Protein AF-A0A968P5Q3-F1 (afdb_monomer)

Radius of gyration: 12.75 Å; Cα contacts (8 Å, |Δi|>4): 109; chains: 1; bounding box: 28×23×38 Å

Foldseek 3Di:
DADQDFDDDLPQQACVVVVDDGDVVSSVQLVLLVVLLRVLVNLVDAADPPLQASSHDDPHSVSSVRHHSHHDPVSVVSRD

Mean predicted aligned error: 2.73 Å

Solvent-accessible surface area (backbone atoms only — not comparable to full-atom values): 4637 Å² total; per-residue (Å²): 95,69,40,96,68,72,88,82,76,65,77,78,52,43,40,52,84,75,79,40,73,84,45,73,64,61,33,49,54,43,45,50,25,51,51,52,28,41,50,38,19,37,57,53,41,65,75,38,92,49,64,52,18,24,40,30,79,59,91,49,66,65,50,51,68,66,23,39,80,43,66,41,74,76,52,49,77,57,54,126

pLDDT: mean 95.68, std 6.38, range [56.25, 98.75]

Nearest PDB structures (foldseek):
  3lmc-assembly1_A  TM=9.652E-01  e=1.039E-06  Methanocorpusculum labreanum Z
  2x7m-assembly1_A  TM=9.676E-01  e=1.713E-06  Methanopyrus kandleri AV19
  3zvs-assembly3_C  TM=9.591E-01  e=1.265E-05  Archaeoglobus fulgidus
  1mmp-assembly1_A  TM=6.512E-01  e=7.547E-01  Homo sapiens

Structure (mmCIF, N/CA/C/O backbone):
data_AF-A0A968P5Q3-F1
#
_entry.id   AF-A0A968P5Q3-F1
#
loop_
_atom_site.group_PDB
_atom_site.id
_atom_site.type_symbol
_atom_site.label_atom_id
_atom_site.label_alt_id
_atom_site.label_comp_id
_atom_site.label_asym_id
_atom_site.label_entity_id
_atom_site.label_seq_id
_atom_site.pdbx_PDB_ins_code
_atom_site.Cartn_x
_atom_site.Cartn_y
_atom_site.Cartn_z
_atom_site.occupancy
_atom_site.B_iso_or_equiv
_atom_site.auth_seq_id
_atom_site.auth_comp_id
_atom_site.auth_asym_id
_atom_site.auth_atom_id
_atom_site.pdbx_PDB_model_num
ATOM 1 N N . MET A 1 1 ? -13.306 -2.530 6.254 1.00 56.25 1 MET A N 1
ATOM 2 C CA . MET A 1 1 ? -14.419 -3.353 6.791 1.00 56.25 1 MET A CA 1
ATOM 3 C C . MET A 1 1 ? -13.808 -4.333 7.778 1.00 56.25 1 MET A C 1
ATOM 5 O O . MET A 1 1 ? -12.812 -4.926 7.397 1.00 56.25 1 MET A O 1
ATOM 9 N N . PRO A 1 2 ? -14.334 -4.499 9.001 1.00 75.56 2 PRO A N 1
ATOM 10 C CA . PRO A 1 2 ? -13.757 -5.441 9.958 1.00 75.56 2 PRO A CA 1
ATOM 11 C C . PRO A 1 2 ? -14.022 -6.890 9.525 1.00 75.56 2 PRO A C 1
ATOM 13 O O . PRO A 1 2 ? -15.128 -7.229 9.100 1.00 75.56 2 PRO A O 1
ATOM 16 N N . GLY A 1 3 ? -13.014 -7.751 9.644 1.00 85.62 3 GLY A N 1
ATOM 17 C CA . GLY A 1 3 ? -13.080 -9.152 9.232 1.00 85.62 3 GLY A CA 1
ATOM 18 C C . GLY A 1 3 ? -11.966 -9.977 9.870 1.00 85.62 3 GLY A C 1
ATOM 19 O O . GLY A 1 3 ? -10.959 -9.434 10.297 1.00 85.62 3 GLY A O 1
ATOM 20 N N . ARG A 1 4 ? -12.144 -11.299 9.961 1.00 91.62 4 ARG A N 1
ATOM 21 C CA . ARG A 1 4 ? -11.160 -12.206 10.594 1.00 91.62 4 ARG A CA 1
ATOM 22 C C . ARG A 1 4 ? -10.020 -12.641 9.670 1.00 91.62 4 ARG A C 1
ATOM 24 O O . ARG A 1 4 ? -9.110 -13.328 10.115 1.00 91.62 4 ARG A O 1
ATOM 31 N N . ALA A 1 5 ? -10.114 -12.311 8.390 1.00 95.12 5 ALA A N 1
ATOM 32 C CA . ALA A 1 5 ? -9.156 -12.703 7.374 1.00 95.12 5 ALA A CA 1
ATOM 33 C C . ALA A 1 5 ? -9.148 -11.655 6.263 1.00 95.12 5 ALA A C 1
ATOM 35 O O . ALA A 1 5 ? -10.163 -10.995 6.028 1.00 95.12 5 ALA A O 1
ATOM 36 N N . ALA A 1 6 ? -8.021 -11.570 5.570 1.00 95.81 6 ALA A N 1
ATOM 37 C CA . ALA A 1 6 ? -7.874 -10.829 4.333 1.00 95.81 6 ALA A CA 1
ATOM 38 C C . ALA A 1 6 ? -7.047 -11.651 3.337 1.00 95.81 6 ALA A C 1
ATOM 40 O O . ALA A 1 6 ? -6.410 -12.642 3.709 1.00 95.81 6 ALA A O 1
ATOM 41 N N . VAL A 1 7 ? -7.102 -11.271 2.064 1.00 96.38 7 VAL A N 1
ATOM 42 C CA . VAL A 1 7 ? -6.409 -11.951 0.966 1.00 96.38 7 VAL A CA 1
ATOM 43 C C . VAL A 1 7 ? -5.734 -10.889 0.115 1.00 96.38 7 VAL A C 1
ATOM 45 O O . VAL A 1 7 ? -6.398 -9.966 -0.342 1.00 96.38 7 VAL A O 1
ATOM 48 N N . ALA A 1 8 ? -4.441 -11.064 -0.144 1.00 96.06 8 ALA A N 1
ATOM 49 C CA . ALA A 1 8 ? -3.678 -10.229 -1.063 1.00 96.06 8 ALA A CA 1
ATOM 50 C C . ALA A 1 8 ? -3.168 -11.069 -2.242 1.00 96.06 8 ALA A C 1
ATOM 52 O O . ALA A 1 8 ? -2.916 -12.270 -2.108 1.00 96.06 8 ALA A O 1
ATOM 53 N N . SER A 1 9 ? -3.001 -10.437 -3.404 1.00 96.81 9 SER A N 1
ATOM 54 C CA . SER A 1 9 ? -2.393 -11.054 -4.584 1.00 96.81 9 SER A CA 1
ATOM 55 C C . SER A 1 9 ? -1.145 -10.286 -4.984 1.00 96.81 9 SER A C 1
ATOM 57 O O . SER A 1 9 ? -1.205 -9.086 -5.228 1.00 96.81 9 SER A O 1
ATOM 59 N N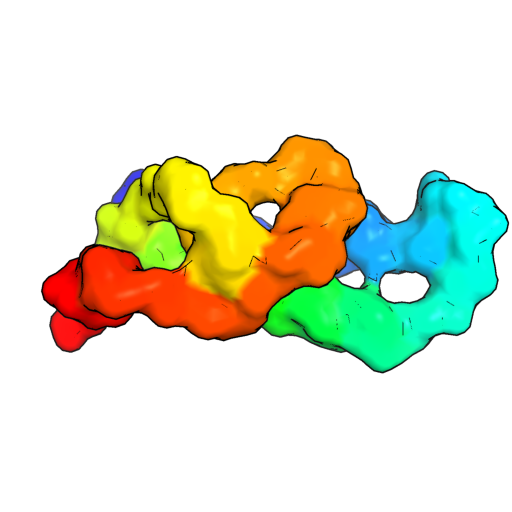 . ILE A 1 10 ? -0.029 -10.997 -5.133 1.00 97.31 10 ILE A N 1
ATOM 60 C CA . ILE A 1 10 ? 1.228 -10.393 -5.587 1.00 97.31 10 ILE A CA 1
ATOM 61 C C . ILE A 1 10 ? 1.304 -10.233 -7.107 1.00 97.31 10 ILE A C 1
ATOM 63 O O . ILE A 1 10 ? 2.204 -9.567 -7.599 1.00 97.31 10 ILE A O 1
ATOM 67 N N . HIS A 1 11 ? 0.368 -10.816 -7.867 1.00 97.75 11 HIS A N 1
ATOM 68 C CA . HIS A 1 11 ? 0.461 -10.872 -9.328 1.00 97.75 11 HIS A CA 1
ATOM 69 C C . HIS A 1 11 ? 0.658 -9.483 -9.947 1.00 97.75 11 HIS A C 1
ATOM 71 O O . HIS A 1 11 ? 1.550 -9.310 -10.765 1.00 97.75 11 HIS A O 1
ATOM 77 N N . ARG A 1 12 ? -0.116 -8.483 -9.502 1.00 97.19 12 ARG A N 1
ATOM 78 C CA . ARG A 1 12 ? -0.056 -7.101 -10.014 1.00 97.19 12 ARG A CA 1
ATOM 79 C C . ARG A 1 12 ? 1.060 -6.244 -9.413 1.00 97.19 12 ARG A C 1
ATOM 81 O O . ARG A 1 12 ? 1.186 -5.086 -9.797 1.00 97.19 12 ARG A O 1
ATOM 88 N N . LEU A 1 13 ? 1.855 -6.793 -8.497 1.00 98.12 13 LEU A N 1
ATOM 89 C CA . LEU A 1 13 ? 2.982 -6.097 -7.870 1.00 98.12 13 LEU A CA 1
ATOM 90 C C . LEU A 1 13 ? 4.290 -6.292 -8.653 1.00 98.12 13 LEU A C 1
ATOM 92 O O . LEU A 1 13 ? 5.263 -5.576 -8.418 1.00 98.12 13 LEU A O 1
ATOM 96 N N . HIS A 1 14 ? 4.303 -7.239 -9.595 1.00 98.00 14 HIS A N 1
ATOM 97 C CA . HIS A 1 14 ? 5.423 -7.508 -10.490 1.00 98.00 14 HIS A CA 1
ATOM 98 C C . HIS A 1 14 ? 5.655 -6.347 -11.459 1.00 98.00 14 HIS A C 1
ATOM 100 O O . HIS A 1 14 ? 4.792 -6.021 -12.276 1.00 98.00 14 HIS A O 1
ATOM 106 N N . SER A 1 15 ? 6.850 -5.759 -11.395 1.00 97.88 15 SER A N 1
ATOM 107 C CA . SER A 1 15 ? 7.313 -4.690 -12.289 1.00 97.88 15 SER A CA 1
ATOM 108 C C . SER A 1 15 ? 7.259 -5.093 -13.767 1.00 97.88 15 SER A C 1
ATOM 110 O O . SER A 1 15 ? 6.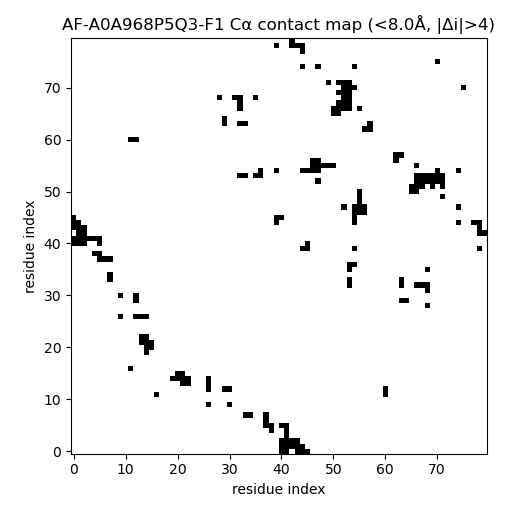994 -4.259 -14.635 1.00 97.88 15 SER A O 1
ATOM 112 N N . GLU A 1 16 ? 7.413 -6.384 -14.058 1.00 97.62 16 GLU A N 1
ATOM 113 C CA . GLU A 1 16 ? 7.371 -6.945 -15.409 1.00 97.62 16 GLU A CA 1
ATOM 114 C C . GLU A 1 16 ? 6.031 -6.707 -16.117 1.00 97.62 16 GLU A C 1
ATOM 116 O O . GLU A 1 16 ? 6.000 -6.544 -17.337 1.00 97.62 16 GLU A O 1
ATOM 121 N N . LEU A 1 17 ? 4.922 -6.621 -15.370 1.00 97.19 17 LEU A N 1
ATOM 122 C CA . LEU A 1 17 ? 3.601 -6.320 -15.937 1.00 97.19 17 LEU A CA 1
ATOM 123 C C . LEU A 1 17 ? 3.472 -4.879 -16.444 1.00 97.19 17 LEU A C 1
ATOM 125 O O . LEU A 1 17 ? 2.544 -4.574 -17.191 1.00 97.19 17 LEU A O 1
ATOM 129 N N . TYR A 1 18 ? 4.417 -4.018 -16.071 1.00 95.56 18 TYR A N 1
ATOM 130 C CA . TYR A 1 18 ? 4.471 -2.606 -16.438 1.00 95.56 18 TYR A CA 1
ATOM 131 C C . TYR A 1 18 ? 5.660 -2.303 -17.365 1.00 95.56 18 TYR A C 1
ATOM 133 O O . TYR A 1 18 ? 6.020 -1.146 -17.566 1.00 95.56 18 TYR A O 1
ATOM 141 N N . GLY A 1 19 ? 6.279 -3.338 -17.952 1.00 96.88 19 GLY A N 1
ATOM 142 C CA . GLY A 1 19 ? 7.388 -3.196 -18.903 1.00 96.88 19 GLY A CA 1
ATOM 143 C C . GLY A 1 19 ? 8.742 -2.878 -18.263 1.00 96.88 19 GLY A C 1
ATOM 144 O O . GLY A 1 19 ? 9.682 -2.522 -18.975 1.00 96.88 19 GLY A O 1
ATOM 145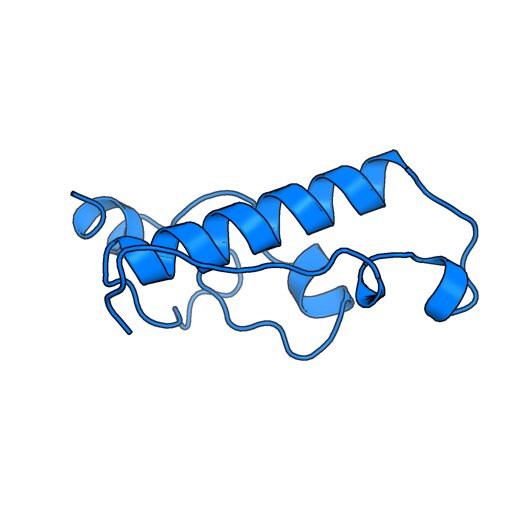 N N . LEU A 1 20 ? 8.854 -3.009 -16.941 1.00 97.19 20 LEU A N 1
ATOM 146 C CA . LEU A 1 20 ? 10.094 -2.816 -16.196 1.00 97.19 20 LEU A CA 1
ATOM 147 C C . LEU A 1 20 ? 10.786 -4.165 -15.923 1.00 97.19 20 LEU A C 1
ATOM 149 O O . LEU A 1 20 ? 10.130 -5.207 -15.927 1.00 97.19 20 LEU A O 1
ATOM 153 N N . PRO A 1 21 ? 12.109 -4.182 -15.681 1.00 98.12 21 PRO A N 1
ATOM 154 C CA . PRO A 1 21 ? 12.803 -5.394 -15.259 1.00 98.12 21 PRO A CA 1
ATOM 155 C C . PRO A 1 21 ? 12.239 -5.957 -13.950 1.00 98.12 21 PRO A C 1
ATOM 157 O O . PRO A 1 21 ? 11.720 -5.217 -13.113 1.00 98.12 21 PRO A O 1
ATOM 160 N N . ALA A 1 22 ? 12.395 -7.267 -13.764 1.00 97.75 22 ALA A N 1
ATOM 161 C CA . ALA A 1 22 ? 12.083 -7.918 -12.501 1.00 97.75 22 ALA A CA 1
ATOM 162 C C . ALA A 1 22 ? 12.910 -7.301 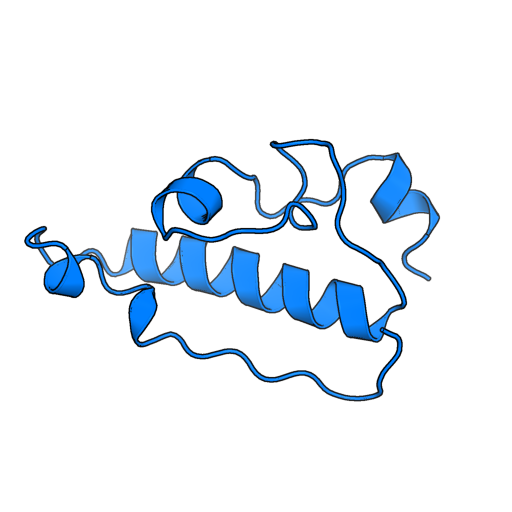-11.366 1.00 97.75 22 ALA A C 1
ATOM 164 O O . ALA A 1 22 ? 14.135 -7.203 -11.465 1.00 97.75 22 ALA A O 1
ATOM 165 N N . ASP A 1 23 ? 12.234 -6.939 -10.280 1.00 98.19 23 ASP A N 1
ATOM 166 C CA . ASP A 1 23 ? 12.860 -6.410 -9.073 1.00 98.19 23 ASP A CA 1
ATOM 167 C C . ASP A 1 23 ? 12.279 -7.134 -7.848 1.00 98.19 23 ASP A C 1
ATOM 169 O O . ASP A 1 23 ? 11.206 -6.774 -7.355 1.00 98.19 23 ASP A O 1
ATOM 173 N N . PRO A 1 24 ? 12.947 -8.201 -7.371 1.00 97.94 24 PRO A N 1
ATOM 174 C CA . PRO A 1 24 ? 12.480 -8.971 -6.224 1.00 97.94 24 PRO A CA 1
ATOM 175 C C . PRO A 1 24 ? 12.432 -8.167 -4.920 1.00 97.94 24 PRO A C 1
ATOM 177 O O . PRO A 1 24 ? 11.651 -8.514 -4.035 1.00 97.94 24 PRO A O 1
ATOM 180 N N . VAL A 1 25 ? 13.258 -7.122 -4.789 1.00 98.38 25 VAL A N 1
ATOM 181 C CA . VAL A 1 25 ? 13.276 -6.267 -3.595 1.00 98.38 25 VAL A CA 1
ATOM 182 C C . VAL A 1 25 ? 12.023 -5.404 -3.594 1.00 98.38 25 VAL A C 1
ATOM 184 O O . VAL A 1 25 ? 11.244 -5.469 -2.645 1.00 98.38 25 VAL A O 1
ATOM 187 N N . LEU A 1 26 ? 11.761 -4.706 -4.700 1.00 98.25 26 LEU A N 1
ATOM 188 C CA . LEU A 1 26 ? 10.566 -3.876 -4.850 1.00 98.25 26 LEU A CA 1
ATOM 189 C C . LEU A 1 26 ? 9.270 -4.700 -4.776 1.00 98.25 26 LEU A C 1
ATOM 191 O O . LEU A 1 26 ? 8.281 -4.263 -4.190 1.00 98.25 26 LEU A O 1
ATOM 195 N N . LEU A 1 27 ? 9.269 -5.923 -5.317 1.00 98.56 27 LEU A N 1
ATOM 196 C CA . LEU A 1 27 ? 8.152 -6.859 -5.158 1.00 98.56 27 LEU A CA 1
ATOM 197 C C . LEU A 1 27 ? 7.883 -7.173 -3.679 1.00 98.56 27 LEU A C 1
ATOM 199 O O . LEU A 1 27 ? 6.724 -7.197 -3.262 1.00 98.56 27 LEU A O 1
ATOM 203 N N . GLY A 1 28 ? 8.939 -7.408 -2.896 1.00 98.62 28 GLY A N 1
ATOM 204 C CA . GLY A 1 28 ? 8.849 -7.639 -1.455 1.00 98.62 28 GLY A CA 1
ATOM 205 C C . GLY A 1 28 ? 8.288 -6.431 -0.707 1.00 98.62 28 GLY A C 1
ATOM 206 O O . GLY A 1 28 ? 7.358 -6.588 0.079 1.00 98.62 28 GLY A O 1
ATOM 207 N N . GLU A 1 29 ? 8.783 -5.231 -1.011 1.00 98.62 29 GLU A N 1
ATOM 208 C CA . GLU A 1 29 ? 8.310 -3.975 -0.411 1.00 98.62 29 GLU A CA 1
ATOM 209 C C . GLU A 1 29 ? 6.830 -3.714 -0.717 1.00 98.62 29 GLU A C 1
ATOM 211 O O . GLU A 1 29 ? 6.047 -3.388 0.176 1.00 98.62 29 GLU A O 1
ATOM 216 N N .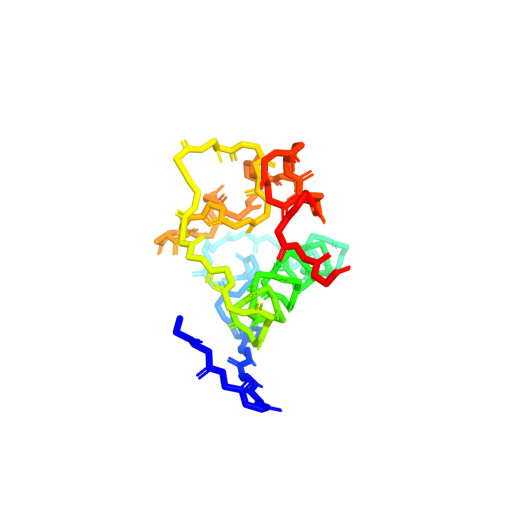 ARG A 1 30 ? 6.408 -3.903 -1.972 1.00 98.62 30 ARG A N 1
ATOM 217 C CA . ARG A 1 30 ? 4.997 -3.777 -2.368 1.00 98.62 30 ARG A CA 1
ATOM 218 C C . ARG A 1 30 ? 4.125 -4.808 -1.658 1.00 98.62 30 ARG A C 1
ATOM 220 O O . ARG A 1 30 ? 3.048 -4.468 -1.175 1.00 98.62 30 ARG A O 1
ATOM 227 N N . ALA A 1 31 ? 4.587 -6.057 -1.581 1.00 98.56 31 ALA A N 1
ATOM 228 C CA . ALA A 1 31 ? 3.855 -7.122 -0.905 1.00 98.56 31 ALA A CA 1
ATOM 229 C C . ALA A 1 31 ? 3.702 -6.833 0.593 1.00 98.56 31 ALA A C 1
ATOM 231 O O . ALA A 1 31 ? 2.610 -7.002 1.125 1.00 98.56 31 ALA A O 1
ATOM 232 N N . GLU A 1 32 ? 4.753 -6.356 1.262 1.00 98.69 32 GLU A N 1
ATOM 233 C CA . GLU A 1 32 ? 4.697 -5.938 2.665 1.00 98.69 32 GLU A CA 1
ATOM 234 C C . GLU A 1 32 ? 3.633 -4.856 2.881 1.00 98.69 32 GLU A C 1
ATOM 236 O O . GLU A 1 32 ? 2.757 -5.018 3.733 1.00 98.69 32 GLU A O 1
ATOM 241 N N . LYS A 1 33 ? 3.652 -3.790 2.072 1.00 98.75 33 LYS A N 1
ATOM 242 C CA . LYS A 1 33 ? 2.693 -2.680 2.183 1.00 98.75 33 LYS A CA 1
ATOM 243 C C . LYS A 1 33 ? 1.246 -3.148 2.006 1.00 98.75 33 LYS A C 1
ATOM 245 O O . LYS A 1 33 ? 0.397 -2.798 2.823 1.00 98.75 33 LYS A O 1
ATOM 250 N N . GLU A 1 34 ? 0.959 -3.963 0.993 1.00 98.50 34 GLU A N 1
ATOM 251 C CA . GLU A 1 34 ? -0.401 -4.468 0.753 1.00 98.50 34 GLU A CA 1
ATOM 252 C C . GLU A 1 34 ? -0.848 -5.476 1.820 1.00 98.50 34 GLU A C 1
ATOM 254 O O . GLU A 1 34 ? -1.992 -5.438 2.268 1.00 98.50 34 GLU A O 1
ATOM 259 N N . LEU A 1 35 ? 0.046 -6.346 2.302 1.00 98.06 35 LEU A N 1
ATOM 260 C CA . LEU A 1 35 ? -0.275 -7.271 3.394 1.00 98.06 35 LEU A CA 1
ATOM 261 C C . LEU A 1 35 ? -0.604 -6.516 4.687 1.00 98.06 35 LEU A C 1
ATOM 263 O O . LEU A 1 35 ? -1.577 -6.857 5.360 1.00 98.06 35 LEU A O 1
ATOM 267 N N . ILE A 1 36 ? 0.167 -5.481 5.029 1.00 97.81 36 ILE A N 1
ATOM 268 C CA . ILE A 1 36 ? -0.106 -4.633 6.196 1.00 97.81 36 ILE A CA 1
ATOM 269 C C . ILE A 1 36 ? -1.411 -3.845 6.005 1.00 97.81 36 ILE A C 1
ATOM 271 O O . ILE A 1 36 ? -2.190 -3.746 6.953 1.00 97.81 36 ILE A O 1
ATOM 275 N N . HIS A 1 37 ? -1.686 -3.326 4.802 1.00 98.00 37 HIS A N 1
ATOM 276 C CA . HIS A 1 37 ? -2.939 -2.633 4.470 1.00 98.00 37 HIS A CA 1
ATOM 277 C C . HIS A 1 37 ? -4.162 -3.522 4.730 1.00 98.00 37 HIS A C 1
ATOM 279 O O . HIS A 1 37 ? -5.077 -3.164 5.479 1.00 98.00 37 HIS A O 1
ATOM 285 N N . GLU A 1 38 ? -4.140 -4.728 4.171 1.00 97.69 38 GLU A N 1
ATOM 286 C CA . GLU A 1 38 ? -5.208 -5.711 4.312 1.00 97.69 38 GLU A CA 1
ATOM 287 C C . GLU A 1 38 ? -5.359 -6.196 5.762 1.00 97.69 38 GLU A C 1
ATOM 289 O O . GLU A 1 38 ? -6.476 -6.299 6.279 1.00 97.69 38 GLU A O 1
ATOM 294 N N . LEU A 1 39 ? -4.250 -6.405 6.481 1.00 96.12 39 LEU A N 1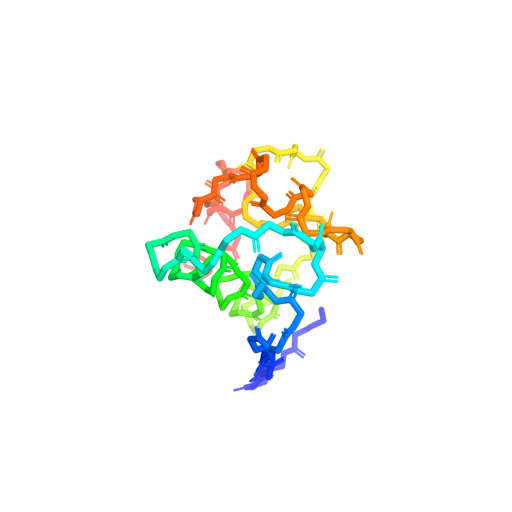
ATOM 295 C CA . LEU A 1 39 ? -4.286 -6.665 7.924 1.00 96.12 39 LEU A CA 1
ATOM 296 C C . LEU A 1 39 ? -4.914 -5.495 8.689 1.00 96.12 39 LEU A C 1
ATOM 298 O O . LEU A 1 39 ? -5.749 -5.721 9.564 1.00 96.12 39 LEU A O 1
ATOM 302 N N . GLY A 1 40 ? -4.597 -4.250 8.337 1.00 96.75 40 GLY A N 1
ATOM 303 C CA . GLY A 1 40 ? -5.222 -3.060 8.910 1.00 96.75 40 GLY A CA 1
ATOM 304 C C . GLY A 1 40 ? -6.746 -3.076 8.771 1.00 96.75 40 GLY A C 1
ATOM 305 O O . GLY A 1 40 ? -7.459 -2.769 9.731 1.00 96.75 40 GLY A O 1
ATOM 306 N N . HIS A 1 41 ? -7.274 -3.525 7.630 1.00 96.94 41 HIS A N 1
ATOM 307 C CA . HIS A 1 41 ? -8.711 -3.753 7.474 1.00 96.94 41 HIS A CA 1
ATOM 308 C C . HIS A 1 41 ? -9.258 -4.828 8.419 1.00 96.94 41 HIS A C 1
ATOM 310 O O . HIS A 1 41 ? -10.336 -4.623 8.987 1.00 96.94 41 HIS A O 1
ATOM 316 N N . THR A 1 42 ? -8.522 -5.918 8.669 1.00 95.44 42 THR A N 1
ATOM 317 C CA . THR A 1 42 ? -8.933 -6.928 9.668 1.00 95.44 42 THR A CA 1
ATOM 318 C C . THR A 1 42 ? -9.029 -6.349 11.084 1.00 95.44 42 THR A C 1
ATOM 320 O O . THR A 1 42 ? -9.940 -6.709 11.829 1.00 95.44 42 THR A O 1
ATOM 323 N N . TYR A 1 43 ? -8.187 -5.363 11.417 1.00 94.31 43 TYR A N 1
ATOM 324 C CA . TYR A 1 43 ? -8.243 -4.594 12.670 1.00 94.31 43 TYR A CA 1
ATOM 325 C C . TYR A 1 43 ? -9.309 -3.484 12.683 1.00 94.31 43 TYR A C 1
ATOM 327 O O . TYR A 1 43 ? -9.425 -2.744 13.657 1.00 94.31 43 TYR A O 1
ATOM 335 N N . GLY A 1 44 ? -10.117 -3.357 11.628 1.00 94.44 44 GLY A N 1
ATOM 336 C CA . GLY A 1 44 ? -11.208 -2.385 11.552 1.00 94.44 44 GLY A CA 1
ATOM 337 C C . GLY A 1 44 ? -10.802 -1.008 11.028 1.00 94.44 44 GLY A C 1
ATOM 338 O O . GLY A 1 44 ? -11.645 -0.108 10.997 1.00 94.44 44 GLY A O 1
ATOM 339 N N . LEU A 1 45 ? -9.562 -0.829 10.562 1.00 96.50 45 LEU A N 1
ATOM 340 C CA . LEU A 1 45 ? -9.165 0.409 9.899 1.00 96.50 45 LEU A CA 1
ATOM 341 C C . LEU A 1 45 ? -9.890 0.569 8.556 1.00 96.50 45 LEU A C 1
ATOM 343 O O . LEU A 1 45 ? -10.238 -0.395 7.864 1.00 96.50 45 LEU A O 1
ATOM 347 N N . VAL A 1 46 ? -10.091 1.824 8.173 1.00 95.94 46 VAL A N 1
ATOM 348 C CA . VAL A 1 46 ? -10.575 2.238 6.850 1.00 95.94 46 VAL A CA 1
ATOM 349 C C . VAL A 1 46 ? -9.463 2.981 6.117 1.00 95.94 46 VAL A C 1
ATOM 351 O O . VAL A 1 46 ? -8.444 3.310 6.727 1.00 95.94 46 VAL A O 1
ATOM 354 N N . HIS A 1 47 ? -9.661 3.252 4.824 1.00 97.56 47 HIS A N 1
ATOM 355 C CA . HIS A 1 47 ? -8.689 4.007 4.041 1.00 97.56 47 HIS A CA 1
ATOM 356 C C . HIS A 1 47 ? -8.334 5.343 4.704 1.00 97.56 47 HIS A C 1
ATOM 358 O O . HIS A 1 47 ? -9.200 6.055 5.226 1.00 97.56 47 HIS A O 1
ATOM 364 N N . CYS A 1 48 ? -7.047 5.674 4.675 1.00 98.00 48 CYS A N 1
ATOM 365 C CA . CYS A 1 48 ? -6.494 6.890 5.245 1.00 98.00 48 CYS A CA 1
ATOM 366 C C . CYS A 1 48 ? -6.234 7.926 4.136 1.00 98.00 48 CYS A C 1
ATOM 368 O O . CYS A 1 48 ? -5.692 7.568 3.091 1.00 98.00 48 CYS A O 1
ATOM 370 N N . PRO A 1 49 ? -6.585 9.210 4.335 1.00 97.25 49 PRO A N 1
ATOM 371 C CA . PRO A 1 49 ? -6.282 10.259 3.359 1.00 97.25 49 PRO A CA 1
ATOM 372 C C . PRO A 1 49 ? -4.801 10.668 3.347 1.00 97.25 49 PRO A C 1
ATOM 374 O O . PRO A 1 49 ? -4.391 11.389 2.447 1.00 97.25 49 PRO A O 1
ATOM 377 N N . ASP A 1 50 ? -4.021 10.241 4.344 1.00 97.81 50 ASP A N 1
ATOM 378 C CA . ASP A 1 50 ? -2.579 10.479 4.422 1.00 97.81 50 ASP A CA 1
ATOM 379 C C . ASP A 1 50 ? -1.853 9.613 3.373 1.00 97.81 50 ASP A C 1
ATOM 381 O O . ASP A 1 50 ? -1.945 8.386 3.484 1.00 97.81 50 ASP A O 1
ATOM 385 N N . PRO A 1 51 ? -1.177 10.211 2.371 1.00 96.44 51 PRO A N 1
ATOM 386 C CA . PRO A 1 51 ? -0.538 9.474 1.281 1.00 96.4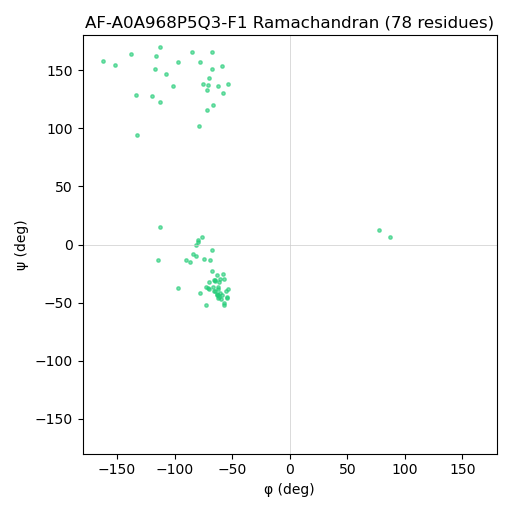4 51 PRO A CA 1
ATOM 387 C C . PRO A 1 51 ? 0.651 8.621 1.741 1.00 96.44 51 PRO A C 1
ATOM 389 O O . PRO A 1 51 ? 0.966 7.630 1.089 1.00 96.44 51 PRO A O 1
ATOM 392 N N . ASP A 1 52 ? 1.270 8.950 2.879 1.00 97.38 52 ASP A N 1
ATOM 393 C CA . ASP A 1 52 ? 2.421 8.206 3.401 1.00 97.38 52 ASP A CA 1
ATOM 394 C C . ASP A 1 52 ? 1.989 7.006 4.257 1.00 97.38 52 ASP A C 1
ATOM 396 O O . ASP A 1 52 ? 2.789 6.113 4.549 1.00 97.38 52 ASP A O 1
ATOM 400 N N . CYS A 1 53 ? 0.724 6.960 4.678 1.00 98.38 53 CYS A N 1
ATOM 401 C CA . CYS A 1 53 ? 0.194 5.900 5.524 1.00 98.38 53 CYS A CA 1
ATOM 402 C C . CYS A 1 53 ? -0.033 4.615 4.722 1.00 98.38 53 CYS A C 1
ATOM 404 O O . CYS A 1 53 ? -0.647 4.635 3.659 1.00 98.38 53 CYS A O 1
ATOM 406 N N . VAL A 1 54 ? 0.319 3.461 5.291 1.00 98.44 54 VAL A N 1
ATOM 407 C CA . VAL A 1 54 ? 0.056 2.150 4.670 1.00 98.44 54 VAL A CA 1
ATOM 408 C C . VAL A 1 54 ? -1.435 1.901 4.387 1.00 98.44 54 VAL A C 1
ATOM 410 O O . VAL A 1 54 ? -1.781 1.191 3.446 1.00 98.44 54 VAL A O 1
ATOM 413 N N . MET A 1 55 ? -2.336 2.551 5.140 1.00 98.12 55 MET A N 1
ATOM 414 C CA . MET A 1 55 ? -3.788 2.519 4.905 1.00 98.12 55 MET A CA 1
ATOM 415 C C . MET A 1 55 ? -4.265 3.460 3.790 1.00 98.12 55 MET A C 1
ATOM 417 O O . MET A 1 55 ? -5.474 3.559 3.570 1.00 98.12 55 MET A O 1
ATOM 421 N N . HIS A 1 56 ? -3.379 4.178 3.098 1.00 98.44 56 HIS A N 1
ATOM 422 C CA . HIS A 1 56 ? -3.753 4.903 1.888 1.00 98.44 56 HIS A CA 1
ATOM 423 C C . HIS A 1 56 ? -4.238 3.919 0.821 1.00 98.44 56 HIS A C 1
ATOM 425 O O . HIS A 1 56 ? -3.660 2.843 0.643 1.00 98.44 56 HIS A O 1
ATOM 431 N N . ALA A 1 57 ? -5.330 4.271 0.144 1.00 97.38 57 ALA A N 1
ATOM 432 C CA . ALA A 1 57 ? -5.881 3.442 -0.917 1.00 97.38 57 ALA A CA 1
ATOM 433 C C . ALA A 1 57 ? -4.966 3.503 -2.145 1.00 97.38 57 ALA A C 1
ATOM 435 O O . ALA A 1 57 ? -4.596 4.592 -2.575 1.00 97.38 57 ALA A O 1
ATOM 436 N N . SER A 1 58 ? -4.649 2.351 -2.728 1.00 96.62 58 SER A N 1
ATOM 437 C CA . SER A 1 58 ? -3.825 2.259 -3.934 1.00 96.62 58 SER A CA 1
ATOM 438 C C . SER A 1 58 ? -4.676 1.764 -5.100 1.00 96.62 58 SER A C 1
ATOM 440 O O . SER A 1 58 ? -5.303 0.710 -5.016 1.00 96.62 58 SER A O 1
ATOM 442 N N . THR A 1 59 ? -4.740 2.542 -6.181 1.00 94.25 59 THR A N 1
ATOM 443 C CA . THR A 1 59 ? -5.417 2.149 -7.431 1.00 94.25 59 THR A CA 1
ATOM 444 C C . THR A 1 59 ? -4.410 1.600 -8.433 1.00 94.25 59 THR A C 1
ATOM 446 O O . THR A 1 59 ? -4.702 0.641 -9.152 1.00 94.25 59 THR A O 1
ATOM 449 N N . TYR A 1 60 ? -3.223 2.198 -8.456 1.00 94.69 60 TYR A N 1
ATOM 450 C CA . TYR A 1 60 ? -2.103 1.819 -9.303 1.00 94.69 60 TYR A CA 1
ATOM 451 C C . TYR A 1 60 ? -0.919 1.342 -8.458 1.00 94.69 60 TYR A C 1
ATOM 453 O O . TYR A 1 60 ? -0.855 1.590 -7.252 1.00 94.69 60 TYR A O 1
ATOM 461 N N . VAL A 1 61 ? 0.021 0.631 -9.083 1.00 96.56 61 VAL A N 1
ATOM 462 C CA . VAL A 1 61 ? 1.187 0.083 -8.373 1.00 96.56 61 VAL A CA 1
ATOM 463 C C . VAL A 1 61 ? 2.097 1.197 -7.848 1.00 96.56 61 VAL A C 1
ATOM 465 O O . VAL A 1 61 ? 2.680 1.077 -6.777 1.00 96.56 61 VAL A O 1
ATOM 468 N N . GLU A 1 62 ? 2.134 2.325 -8.547 1.00 95.50 62 GLU A N 1
ATOM 469 C CA . GLU A 1 62 ? 2.877 3.522 -8.175 1.00 95.50 62 GLU A CA 1
ATOM 470 C C . GLU A 1 62 ? 2.337 4.141 -6.875 1.00 95.50 62 GLU A C 1
ATOM 472 O O . GLU A 1 62 ? 3.115 4.655 -6.076 1.00 95.50 62 GLU A O 1
ATOM 477 N N . ASP A 1 63 ? 1.032 4.023 -6.596 1.00 97.06 63 ASP A N 1
ATOM 478 C CA . ASP A 1 63 ? 0.452 4.475 -5.322 1.00 97.06 63 ASP A CA 1
ATOM 479 C C . ASP A 1 63 ? 1.000 3.653 -4.139 1.00 97.06 63 ASP A C 1
ATOM 481 O O . ASP A 1 63 ? 1.109 4.149 -3.016 1.00 97.06 63 ASP A O 1
ATOM 485 N N . ILE A 1 64 ? 1.340 2.381 -4.378 1.00 97.88 64 ILE A N 1
ATOM 486 C CA . ILE A 1 64 ? 1.966 1.494 -3.386 1.00 97.88 64 ILE A CA 1
ATOM 487 C C . ILE A 1 64 ? 3.422 1.912 -3.168 1.00 97.88 64 ILE A C 1
ATOM 489 O O . ILE A 1 64 ? 3.919 1.869 -2.043 1.00 97.88 64 ILE A O 1
ATOM 493 N N . ASP A 1 65 ? 4.112 2.343 -4.221 1.00 97.50 65 ASP A N 1
ATOM 494 C CA . ASP A 1 65 ? 5.499 2.802 -4.134 1.00 97.50 65 ASP A CA 1
ATOM 495 C C . ASP A 1 65 ? 5.609 4.100 -3.320 1.00 97.50 65 ASP A C 1
ATOM 497 O O . ASP A 1 65 ? 6.545 4.241 -2.533 1.00 97.50 65 ASP A O 1
ATOM 501 N N . LEU A 1 66 ? 4.620 4.994 -3.441 1.00 96.62 66 LEU A N 1
ATOM 502 C CA . LEU A 1 66 ? 4.578 6.282 -2.740 1.00 96.62 66 LEU A CA 1
ATOM 503 C C . LEU A 1 66 ? 4.328 6.164 -1.230 1.00 96.62 66 LEU A C 1
ATOM 505 O O . LEU A 1 66 ? 4.924 6.919 -0.464 1.00 96.62 66 LEU A O 1
ATOM 509 N N . LYS A 1 67 ? 3.482 5.229 -0.782 1.00 96.88 67 LYS A N 1
ATOM 510 C CA . LYS A 1 67 ? 3.180 5.075 0.652 1.00 96.88 67 LYS A CA 1
ATOM 511 C C . LYS A 1 67 ? 4.291 4.344 1.405 1.00 96.88 67 LYS A C 1
ATOM 513 O O . LYS A 1 67 ? 5.042 3.548 0.837 1.00 96.88 67 LYS A O 1
ATOM 518 N N . THR A 1 68 ? 4.379 4.548 2.715 1.00 97.69 68 THR A N 1
ATOM 519 C CA . THR A 1 68 ? 5.283 3.775 3.582 1.00 97.69 68 THR A CA 1
ATOM 520 C C . THR A 1 68 ? 4.635 2.459 4.027 1.00 97.69 68 THR A C 1
ATOM 5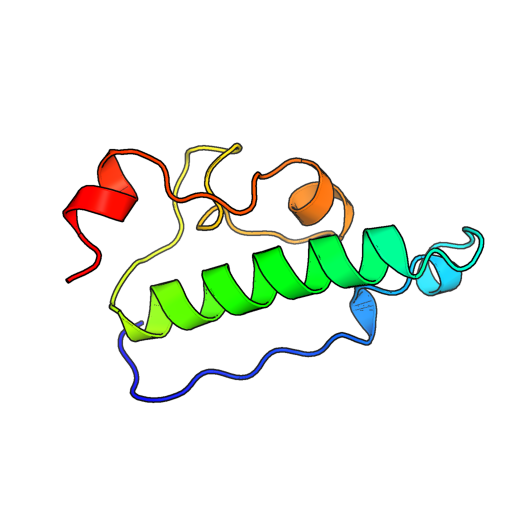22 O O . THR A 1 68 ? 3.421 2.282 3.942 1.00 97.69 68 THR A O 1
ATOM 525 N N . ALA A 1 69 ? 5.433 1.534 4.570 1.00 98.06 69 ALA A N 1
ATOM 526 C CA . ALA A 1 69 ? 4.922 0.336 5.2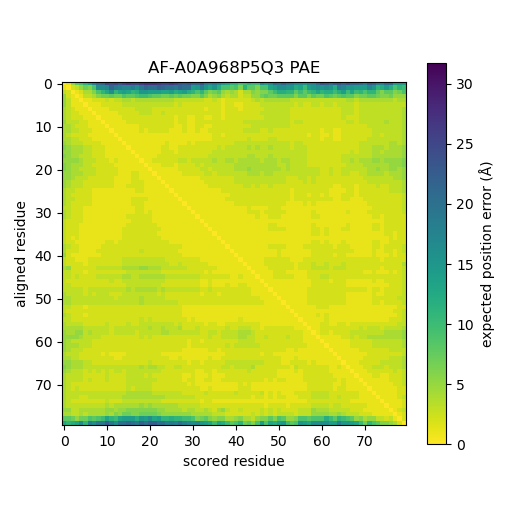50 1.00 98.06 69 ALA A CA 1
ATOM 527 C C . ALA A 1 69 ? 4.384 0.624 6.671 1.00 98.06 69 ALA A C 1
ATOM 529 O O . ALA A 1 69 ? 4.059 -0.294 7.418 1.00 98.06 69 ALA A O 1
ATOM 530 N N . SER A 1 70 ? 4.309 1.896 7.082 1.00 97.88 70 SER A N 1
ATOM 531 C CA . SER A 1 70 ? 3.940 2.298 8.441 1.00 97.88 70 SER A CA 1
ATOM 532 C C . SER A 1 70 ? 2.542 2.905 8.504 1.00 97.88 70 SER A C 1
ATOM 534 O O . SER A 1 70 ? 2.093 3.615 7.604 1.00 97.88 70 SER A O 1
ATOM 536 N N . PHE A 1 71 ? 1.845 2.674 9.617 1.00 98.31 71 PHE A N 1
ATOM 537 C CA . PHE A 1 71 ? 0.649 3.443 9.943 1.00 98.31 71 PHE A CA 1
ATOM 538 C C . PHE A 1 71 ? 1.033 4.882 10.320 1.00 98.31 71 PHE A C 1
ATOM 540 O O . PHE A 1 71 ? 2.022 5.109 11.018 1.00 98.31 71 PHE A O 1
ATOM 547 N N . CYS A 1 72 ? 0.214 5.860 9.930 1.00 98.06 72 CYS A N 1
ATOM 548 C CA . CYS A 1 72 ? 0.290 7.199 10.514 1.00 98.06 72 CYS A CA 1
ATOM 549 C C . CYS A 1 72 ? -0.152 7.168 11.987 1.00 98.06 72 CYS A C 1
ATOM 551 O O . CYS A 1 72 ? -0.810 6.221 12.431 1.00 98.06 72 CYS A O 1
ATOM 553 N N . SER A 1 73 ? 0.135 8.228 12.748 1.00 96.94 73 SER A N 1
ATOM 554 C CA . SER A 1 73 ? -0.227 8.317 14.174 1.00 96.94 73 SER A CA 1
ATOM 555 C C . SER A 1 73 ? -1.721 8.073 14.436 1.00 96.94 73 SER A C 1
ATOM 557 O O . SER A 1 73 ? -2.084 7.392 15.394 1.00 96.94 73 SER A O 1
ATOM 559 N N . GLY A 1 74 ? -2.594 8.561 13.549 1.00 97.06 74 GLY A N 1
ATOM 560 C CA . GLY A 1 74 ? -4.039 8.361 13.652 1.00 97.06 74 GLY A CA 1
ATOM 561 C C . GLY A 1 74 ? -4.493 6.923 13.383 1.00 97.06 74 GLY A C 1
ATOM 562 O O . GLY A 1 74 ? -5.474 6.481 13.976 1.00 97.06 74 GLY A O 1
ATOM 563 N N . CYS A 1 75 ? -3.809 6.186 12.503 1.00 97.62 75 CYS A N 1
ATOM 564 C CA . CYS A 1 75 ? -4.095 4.767 12.279 1.00 97.62 75 CYS A CA 1
ATOM 565 C C . CYS A 1 75 ? -3.506 3.904 13.396 1.00 97.62 75 CYS A C 1
ATOM 567 O O . CYS A 1 75 ? -4.218 3.043 13.901 1.00 97.62 75 CYS A O 1
ATOM 569 N N . TRP A 1 76 ? -2.284 4.198 13.850 1.00 96.12 76 TRP A N 1
ATOM 570 C CA . TRP A 1 76 ? -1.669 3.530 15.000 1.00 96.12 76 TRP A CA 1
ATOM 571 C C . TRP A 1 76 ? -2.544 3.599 16.249 1.00 96.12 76 TRP A C 1
ATOM 573 O O . TRP A 1 76 ? -2.776 2.576 16.874 1.00 96.12 76 TRP A O 1
ATOM 583 N N . GLY A 1 77 ? -3.113 4.765 16.569 1.00 95.81 77 GLY A N 1
ATOM 584 C CA . GLY A 1 77 ? -4.005 4.915 17.726 1.00 95.81 77 GLY A CA 1
ATOM 585 C C . GLY A 1 77 ? -5.351 4.180 17.623 1.00 95.81 77 GLY A C 1
ATOM 586 O O . GLY A 1 77 ? -6.135 4.232 18.565 1.00 95.81 77 GLY A O 1
ATOM 587 N N . ARG A 1 78 ? -5.651 3.546 16.481 1.00 93.50 78 ARG A N 1
ATOM 588 C CA . ARG A 1 78 ? -6.876 2.762 16.242 1.00 93.50 78 ARG A CA 1
ATOM 589 C C . ARG A 1 78 ? -6.607 1.273 16.025 1.00 93.50 78 ARG A C 1
ATOM 591 O O . ARG A 1 78 ? -7.559 0.496 16.018 1.00 93.50 78 ARG A O 1
ATOM 598 N N . VAL A 1 79 ? -5.353 0.882 15.801 1.00 85.75 79 VAL A N 1
ATOM 599 C CA . VAL A 1 79 ? -4.946 -0.524 15.754 1.00 85.75 79 VAL A CA 1
ATOM 600 C C . VAL A 1 79 ? -4.828 -1.002 17.191 1.00 85.75 79 VAL A C 1
ATOM 602 O O . VAL A 1 79 ? -3.831 -0.692 17.827 1.00 85.75 79 VAL A O 1
ATOM 605 N N . GLY A 1 80 ? -5.841 -1.737 17.665 1.00 67.25 80 GLY A N 1
ATOM 606 C CA . GLY A 1 80 ? -5.800 -2.512 18.915 1.00 67.25 80 GLY A CA 1
ATOM 607 C C . GLY A 1 80 ? -5.386 -1.730 20.153 1.00 67.25 80 GLY A C 1
ATOM 608 O O . GLY A 1 80 ? -4.190 -1.805 20.502 1.00 67.25 80 GLY A O 1
#

Sequence (80 aa):
MPGRAAVASIHRLHSELYGLPADPVLLGERAEKELIHELGHTYGLVHCPDPDCVMHASTYVEDIDLKTASFCSGCWGRVG

Secondary structure (DSSP, 8-state):
---S------GGG-GGGGTPPP-HHHHHHHHHHHHHHHHHHHTT----S-TTSTTS--SSHHHHHHS-SS--HHHHTT--